Protein AF-A0A8T6XC21-F1 (afdb_monomer_lite)

Sequence (49 aa):
RFTMPKLAVLNGFILHHLIHHRGQLTVYLRLLDVPVPQTFGPTADHPDM

Secondary structure (DSSP, 8-state):
-----HHHIIIIIIIHHHHHHHHHHHHHHHHTTPPPPPSSS--SS----

Radius of gyration: 15.15 Å; chains: 1; bounding box: 31×14×47 Å

Foldseek 3Di:
DDDDDPVCCCVPVNVVVVLVVLVVVQVVCVVVVHDRDDDPAADPNGNDD

pLDDT: mean 91.73, std 7.89, range [57.59, 97.81]

Structure (mmCIF, N/CA/C/O backbone):
data_AF-A0A8T6XC21-F1
#
_entry.id   AF-A0A8T6XC21-F1
#
loop_
_atom_site.group_PDB
_atom_site.id
_atom_site.type_symbol
_atom_site.label_atom_id
_atom_site.label_alt_id
_atom_site.label_comp_id
_atom_site.label_asym_id
_atom_site.label_entity_id
_atom_site.label_seq_id
_atom_site.pdbx_PDB_ins_code
_atom_site.Cartn_x
_atom_site.Cartn_y
_atom_site.Cartn_z
_atom_site.occupancy
_atom_site.B_iso_or_equiv
_atom_site.auth_seq_id
_atom_site.auth_comp_id
_atom_site.auth_asym_id
_atom_site.auth_atom_id
_atom_site.pdbx_PDB_model_num
ATOM 1 N N . ARG A 1 1 ? 13.322 -5.522 -31.569 1.00 57.59 1 ARG A N 1
ATOM 2 C CA . ARG A 1 1 ? 13.485 -6.341 -30.341 1.00 57.59 1 ARG A CA 1
ATOM 3 C C . ARG A 1 1 ? 12.997 -5.513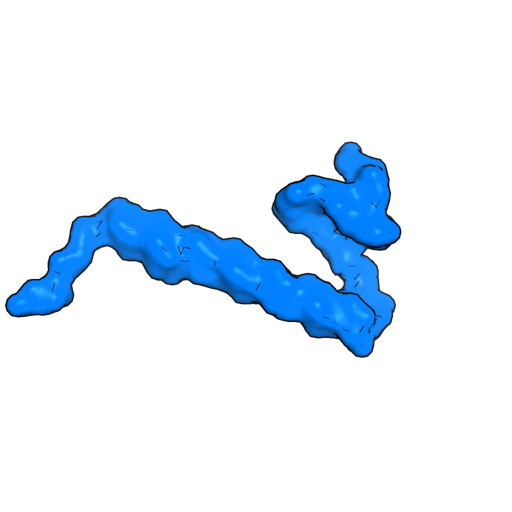 -29.159 1.00 57.59 1 ARG A C 1
ATOM 5 O O . ARG A 1 1 ? 13.545 -4.445 -28.945 1.00 57.59 1 ARG A O 1
ATOM 12 N N . PHE A 1 2 ? 11.952 -5.953 -28.454 1.00 75.00 2 PHE A N 1
ATOM 13 C CA . PHE A 1 2 ? 11.478 -5.273 -27.244 1.00 75.00 2 PHE A CA 1
ATOM 14 C C . PHE A 1 2 ? 12.384 -5.665 -26.073 1.00 75.00 2 PHE A C 1
ATOM 16 O O . PHE A 1 2 ? 12.295 -6.774 -25.555 1.00 75.00 2 PHE A O 1
ATOM 23 N N . THR A 1 3 ? 13.315 -4.787 -25.709 1.00 85.94 3 THR A N 1
ATOM 24 C CA . THR A 1 3 ? 14.222 -4.965 -24.567 1.00 85.94 3 THR A CA 1
ATOM 25 C C . THR A 1 3 ? 14.212 -3.703 -23.732 1.00 85.94 3 THR A C 1
ATOM 27 O O . THR A 1 3 ? 14.448 -2.621 -24.262 1.00 85.94 3 THR A O 1
ATOM 30 N N . MET A 1 4 ? 13.961 -3.851 -22.434 1.00 90.31 4 MET A N 1
ATOM 31 C CA . MET A 1 4 ? 14.009 -2.754 -21.471 1.00 90.31 4 MET A CA 1
ATOM 32 C C . MET A 1 4 ? 15.275 -2.840 -20.607 1.00 90.31 4 MET A C 1
ATOM 34 O O . MET A 1 4 ? 15.755 -3.948 -20.341 1.00 90.31 4 MET A O 1
ATOM 38 N N . PRO A 1 5 ? 15.817 -1.697 -20.141 1.00 95.38 5 PRO A N 1
ATOM 39 C CA . PRO A 1 5 ? 16.891 -1.683 -19.153 1.00 95.38 5 PRO A CA 1
ATOM 40 C C . PRO A 1 5 ? 16.493 -2.460 -17.892 1.00 95.38 5 PRO A C 1
ATOM 42 O O . PRO A 1 5 ? 15.382 -2.302 -17.387 1.00 95.38 5 PRO A O 1
ATOM 45 N N . LYS A 1 6 ? 17.411 -3.266 -17.342 1.00 93.94 6 LYS A N 1
ATOM 46 C CA . LYS A 1 6 ? 17.143 -4.109 -16.158 1.00 93.94 6 LYS A CA 1
ATOM 47 C C . LYS A 1 6 ? 16.599 -3.304 -14.972 1.00 93.94 6 LYS A C 1
ATOM 49 O O . LYS A 1 6 ? 15.659 -3.740 -14.317 1.00 93.94 6 LYS A O 1
ATOM 54 N N . LEU A 1 7 ? 17.151 -2.111 -14.738 1.00 95.56 7 LEU A N 1
ATOM 55 C CA . LEU A 1 7 ? 16.723 -1.228 -13.652 1.00 95.56 7 LEU A CA 1
ATOM 56 C C . LEU A 1 7 ? 15.285 -0.714 -13.844 1.00 95.56 7 LEU A C 1
ATOM 58 O O . LEU A 1 7 ? 14.549 -0.572 -12.873 1.00 95.56 7 LEU A O 1
ATOM 62 N N . ALA A 1 8 ? 14.864 -0.491 -15.093 1.00 94.19 8 ALA A N 1
ATOM 63 C CA . ALA A 1 8 ? 13.501 -0.069 -15.404 1.00 94.19 8 ALA A CA 1
ATOM 64 C C . ALA A 1 8 ? 12.488 -1.194 -15.140 1.00 94.19 8 ALA A C 1
ATOM 66 O O . ALA A 1 8 ? 11.422 -0.937 -14.586 1.00 94.19 8 ALA A O 1
ATOM 67 N N . VAL A 1 9 ? 12.844 -2.444 -15.466 1.00 95.31 9 VAL A N 1
ATOM 68 C CA . VAL A 1 9 ? 12.022 -3.622 -15.138 1.00 95.31 9 VAL A CA 1
ATOM 69 C C . VAL A 1 9 ? 11.915 -3.796 -13.624 1.00 95.31 9 VAL A C 1
ATOM 71 O O . VAL A 1 9 ? 10.814 -3.970 -13.110 1.00 95.31 9 VAL A O 1
ATOM 74 N N . LEU A 1 10 ? 13.033 -3.694 -12.902 1.00 96.25 10 LEU A N 1
ATOM 75 C CA . LEU A 1 10 ? 13.036 -3.821 -11.446 1.00 96.25 10 LEU A CA 1
ATOM 76 C C . LEU A 1 10 ? 12.129 -2.778 -10.780 1.00 96.25 10 LEU A C 1
ATOM 78 O O . LEU A 1 10 ? 11.238 -3.147 -10.024 1.00 96.25 10 LEU A O 1
ATOM 82 N N . ASN A 1 11 ? 12.310 -1.494 -11.083 1.00 93.94 11 ASN A N 1
ATOM 83 C CA . ASN A 1 11 ? 11.531 -0.440 -10.433 1.00 93.94 11 ASN A CA 1
ATOM 84 C C . ASN A 1 11 ? 10.069 -0.435 -10.898 1.00 93.94 11 ASN A C 1
ATOM 86 O O . ASN A 1 11 ? 9.157 -0.502 -10.076 1.00 93.94 11 ASN A O 1
ATOM 90 N N . GLY A 1 12 ? 9.842 -0.385 -12.212 1.00 91.00 12 GLY A N 1
ATOM 91 C CA . GLY A 1 12 ? 8.508 -0.183 -12.773 1.00 91.00 12 GLY A CA 1
ATOM 92 C C . GLY A 1 12 ? 7.650 -1.443 -12.796 1.00 91.00 12 GLY A C 1
ATOM 93 O O . GLY A 1 12 ? 6.473 -1.382 -12.455 1.00 91.00 12 GLY A O 1
ATOM 94 N N . PHE A 1 13 ? 8.216 -2.586 -13.189 1.00 91.06 13 PHE A N 1
ATOM 95 C CA . PHE A 1 13 ? 7.435 -3.813 -13.361 1.00 91.06 13 PHE A CA 1
ATOM 96 C C . PHE A 1 13 ? 7.433 -4.704 -12.120 1.00 91.06 13 PHE A C 1
ATOM 98 O O . PHE A 1 13 ? 6.449 -5.388 -11.884 1.00 91.06 13 PHE A O 1
ATOM 105 N N . ILE A 1 14 ? 8.503 -4.714 -11.320 1.00 95.31 14 ILE A N 1
ATOM 106 C CA . ILE A 1 14 ? 8.572 -5.574 -10.130 1.00 95.31 14 ILE A CA 1
ATOM 107 C C . ILE A 1 14 ? 8.141 -4.793 -8.889 1.00 95.31 14 ILE A C 1
ATOM 109 O O . ILE A 1 14 ? 7.095 -5.082 -8.315 1.00 95.31 14 ILE A O 1
ATOM 113 N N . LEU A 1 15 ? 8.912 -3.786 -8.474 1.00 96.31 15 LEU A N 1
ATOM 114 C CA . LEU A 1 15 ? 8.702 -3.116 -7.188 1.00 96.31 15 LEU A CA 1
ATOM 115 C C . LEU A 1 15 ? 7.374 -2.353 -7.138 1.00 96.31 15 LEU A C 1
ATOM 117 O O . LEU A 1 15 ? 6.588 -2.561 -6.215 1.00 96.31 15 LEU A O 1
ATOM 121 N N . HIS A 1 16 ? 7.078 -1.523 -8.142 1.00 95.81 16 HIS A N 1
ATOM 122 C CA . HIS A 1 16 ? 5.807 -0.791 -8.181 1.00 95.81 16 HIS A CA 1
ATOM 123 C C . HIS A 1 16 ? 4.599 -1.730 -8.282 1.00 95.81 16 HIS A C 1
ATOM 125 O O . HIS A 1 16 ? 3.573 -1.485 -7.650 1.00 95.81 16 HIS A O 1
ATOM 131 N N . HIS A 1 17 ? 4.720 -2.821 -9.037 1.00 95.25 17 HIS A N 1
ATOM 132 C CA . HIS A 1 17 ? 3.642 -3.791 -9.201 1.00 95.25 17 HIS A CA 1
ATOM 133 C C . HIS A 1 17 ? 3.353 -4.551 -7.902 1.00 95.25 17 HIS A C 1
ATOM 135 O O . HIS A 1 17 ? 2.196 -4.672 -7.503 1.00 95.25 17 HIS A O 1
ATOM 141 N N . LEU A 1 18 ? 4.397 -4.985 -7.187 1.00 96.00 18 LEU A N 1
ATOM 142 C CA . LEU A 1 18 ? 4.254 -5.610 -5.871 1.00 96.00 18 LEU A CA 1
ATOM 143 C C . LEU A 1 18 ? 3.610 -4.656 -4.860 1.00 96.00 18 LEU A C 1
ATOM 145 O O . LEU A 1 18 ? 2.718 -5.059 -4.118 1.00 96.00 18 LEU A O 1
ATOM 149 N N . ILE A 1 19 ? 4.015 -3.385 -4.857 1.00 95.38 19 ILE A N 1
ATOM 150 C CA . ILE A 1 19 ? 3.425 -2.355 -3.995 1.00 95.38 19 ILE A CA 1
ATOM 151 C C . ILE A 1 19 ? 1.937 -2.151 -4.313 1.00 95.38 19 ILE A C 1
ATOM 153 O O . ILE A 1 19 ? 1.114 -2.106 -3.397 1.00 95.38 19 ILE A O 1
ATOM 157 N N . HIS A 1 20 ? 1.588 -2.072 -5.598 1.00 95.44 20 HIS A N 1
ATOM 158 C CA . HIS A 1 20 ? 0.209 -1.931 -6.052 1.00 95.44 20 HIS A CA 1
ATOM 159 C C . HIS A 1 20 ? -0.666 -3.109 -5.598 1.00 95.44 20 HIS A C 1
ATOM 161 O O . HIS A 1 20 ? -1.702 -2.903 -4.964 1.00 95.44 20 HIS A O 1
ATOM 167 N N . HIS A 1 21 ? -0.229 -4.345 -5.852 1.00 95.88 21 HIS A N 1
ATOM 168 C CA . HIS A 1 21 ? -0.978 -5.540 -5.455 1.00 95.88 21 HIS A CA 1
ATOM 169 C C . HIS A 1 21 ? -1.032 -5.740 -3.941 1.00 95.88 21 HIS A C 1
ATOM 171 O O . HIS A 1 21 ? -2.052 -6.198 -3.426 1.00 95.88 21 HIS A O 1
ATOM 177 N N . ARG A 1 22 ? 0.003 -5.325 -3.201 1.00 94.81 22 ARG A N 1
ATOM 178 C CA . ARG A 1 22 ? -0.046 -5.285 -1.735 1.00 94.81 22 ARG A CA 1
ATOM 179 C C . ARG A 1 22 ? -1.195 -4.403 -1.246 1.00 94.81 22 ARG A C 1
ATOM 181 O O . ARG A 1 22 ? -1.922 -4.819 -0.354 1.00 94.81 22 ARG A O 1
ATOM 188 N N . GLY A 1 23 ? -1.392 -3.230 -1.854 1.00 93.38 23 GLY A N 1
ATOM 189 C CA . GLY A 1 23 ? -2.528 -2.353 -1.548 1.00 93.38 23 GLY A CA 1
ATOM 190 C C . GLY A 1 23 ? -3.885 -2.943 -1.945 1.00 93.38 23 GLY A C 1
ATOM 191 O O . GLY A 1 23 ? -4.869 -2.744 -1.247 1.00 93.38 23 GLY A O 1
ATOM 192 N N . GLN A 1 24 ? -3.963 -3.720 -3.027 1.00 96.00 24 GLN A N 1
ATOM 193 C CA . GLN A 1 24 ? -5.202 -4.435 -3.361 1.00 96.00 24 GLN A CA 1
ATOM 194 C C . GLN A 1 24 ? -5.537 -5.519 -2.327 1.00 96.00 24 GLN A C 1
ATOM 196 O O . GLN A 1 24 ? -6.702 -5.696 -1.975 1.00 96.00 24 GLN A O 1
ATOM 201 N N . LEU A 1 25 ? -4.528 -6.222 -1.804 1.00 96.06 25 LEU A N 1
ATOM 202 C CA . LEU A 1 25 ? -4.725 -7.251 -0.784 1.00 96.06 25 LEU A CA 1
ATOM 203 C C . LEU A 1 25 ? -5.267 -6.674 0.531 1.00 96.06 25 LEU A C 1
ATOM 205 O O . LEU A 1 25 ? -6.079 -7.326 1.182 1.00 96.06 25 LEU A O 1
ATOM 209 N N . THR A 1 26 ? -4.888 -5.447 0.909 1.00 95.06 26 THR A N 1
ATOM 210 C CA . THR A 1 26 ? -5.419 -4.824 2.134 1.00 95.06 26 THR A CA 1
ATOM 211 C C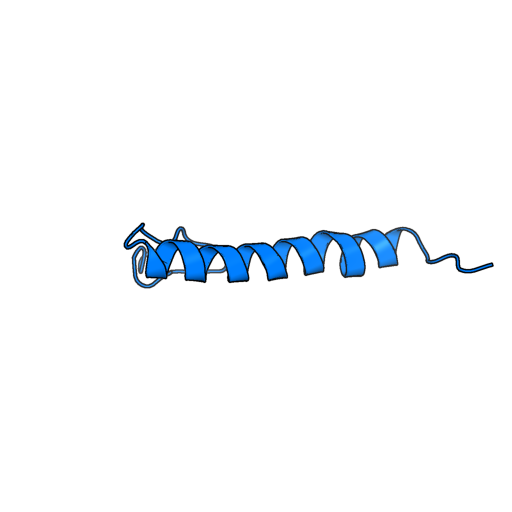 . THR A 1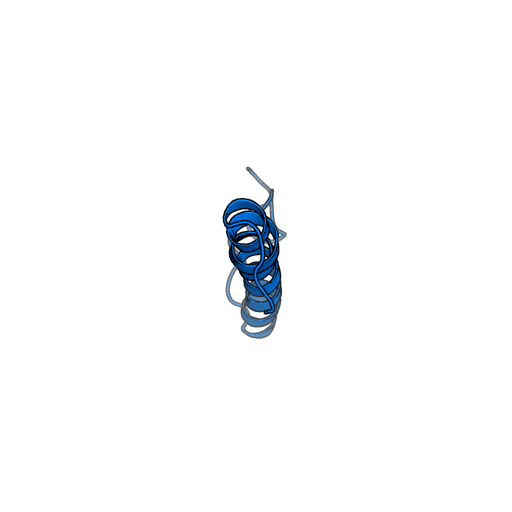 26 ? -6.926 -4.576 2.065 1.00 95.06 26 THR A C 1
ATOM 213 O O . THR A 1 26 ? -7.598 -4.680 3.088 1.00 95.06 26 THR A O 1
ATOM 216 N N . VAL A 1 27 ? -7.484 -4.329 0.873 1.00 94.56 27 VAL A N 1
ATOM 217 C CA . VAL A 1 27 ? -8.941 -4.235 0.679 1.00 94.56 27 VAL A CA 1
ATOM 218 C C . VAL A 1 27 ? -9.605 -5.579 0.964 1.00 94.56 27 VAL A C 1
ATOM 220 O O . VAL A 1 27 ? -10.613 -5.616 1.662 1.00 94.56 27 VAL A O 1
ATOM 223 N N . TYR A 1 28 ? -9.027 -6.686 0.492 1.00 97.62 28 TYR A N 1
ATOM 224 C CA . TYR A 1 28 ? -9.550 -8.019 0.799 1.00 97.62 28 TYR A CA 1
ATOM 225 C C . TYR A 1 28 ? -9.519 -8.323 2.296 1.00 97.62 28 TYR A C 1
ATOM 227 O O . TYR A 1 28 ? -10.503 -8.836 2.814 1.00 97.62 28 TYR A O 1
ATOM 235 N N . LEU A 1 29 ? -8.439 -7.968 3.000 1.00 96.88 29 LEU A N 1
ATOM 236 C CA . LEU A 1 29 ? -8.381 -8.116 4.459 1.00 96.88 29 LEU A CA 1
ATOM 237 C C . LEU A 1 29 ? -9.508 -7.328 5.138 1.00 96.88 29 LEU A C 1
ATOM 239 O O . LEU A 1 29 ? -10.214 -7.880 5.977 1.00 96.88 29 LEU A O 1
ATOM 243 N N . ARG A 1 30 ? -9.751 -6.087 4.694 1.00 95.25 30 ARG A N 1
ATOM 244 C CA . ARG A 1 30 ? -10.837 -5.246 5.214 1.00 95.25 30 ARG A CA 1
ATOM 245 C C . ARG A 1 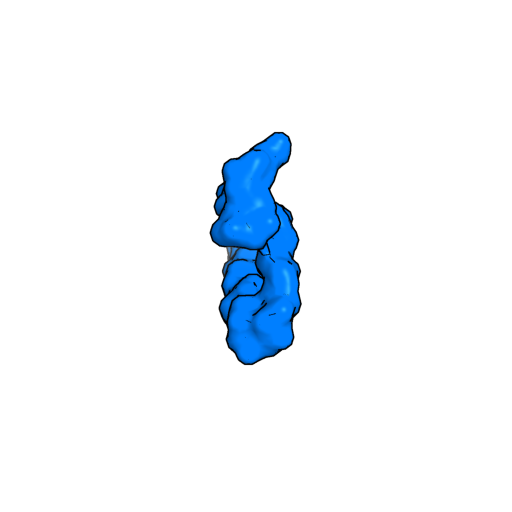30 ? -12.225 -5.833 4.954 1.00 95.25 30 ARG A C 1
ATOM 247 O O . ARG A 1 30 ? -13.087 -5.722 5.812 1.00 95.25 30 ARG A O 1
ATOM 254 N N . LEU A 1 31 ? -12.441 -6.445 3.789 1.00 97.12 31 LEU A N 1
ATOM 255 C CA . LEU A 1 31 ? -13.706 -7.105 3.436 1.00 97.12 31 LEU A CA 1
AT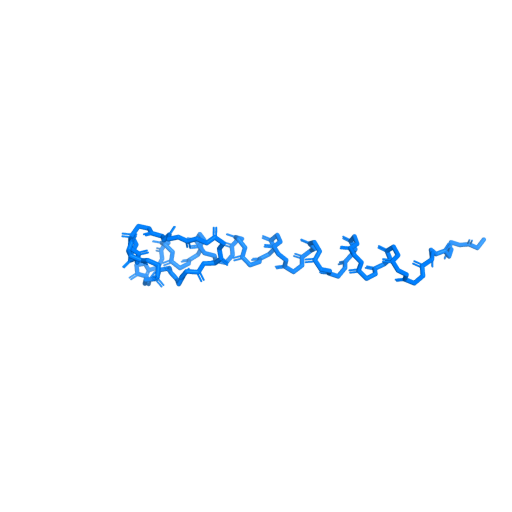OM 256 C C . LEU A 1 31 ? -13.940 -8.414 4.201 1.00 97.12 31 LEU A C 1
ATOM 258 O O . LEU A 1 31 ? -15.076 -8.865 4.290 1.00 97.12 31 LEU A O 1
ATOM 262 N N . LEU A 1 32 ? -12.873 -9.033 4.705 1.00 97.81 32 LEU A N 1
ATOM 263 C CA . LEU A 1 32 ? -12.914 -10.277 5.475 1.00 97.81 32 LEU 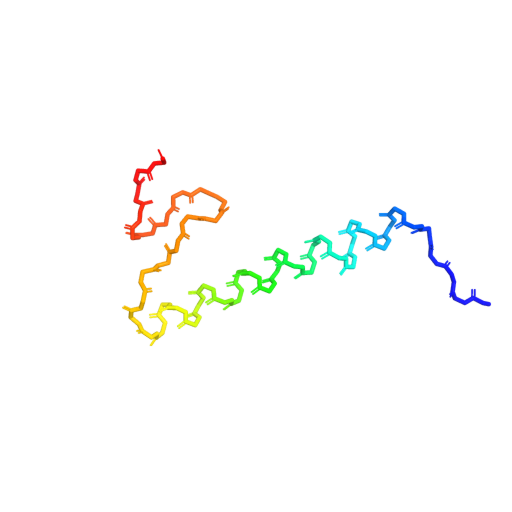A CA 1
ATOM 264 C C . LEU A 1 32 ? -12.833 -10.039 6.991 1.00 97.81 32 LEU A C 1
ATOM 266 O O . LEU A 1 32 ? -12.613 -10.993 7.732 1.00 97.81 32 LEU A O 1
ATOM 270 N N . ASP A 1 33 ? -12.963 -8.787 7.442 1.00 96.06 33 ASP A N 1
ATOM 271 C CA . ASP A 1 33 ? -12.824 -8.380 8.848 1.00 96.06 33 ASP A CA 1
ATOM 272 C C . ASP A 1 33 ? -11.497 -8.834 9.498 1.00 96.06 33 ASP A C 1
ATOM 274 O O . ASP A 1 33 ? -11.406 -9.060 10.706 1.00 96.06 33 ASP A O 1
ATOM 278 N N . VAL A 1 34 ? -10.435 -8.953 8.694 1.00 96.88 34 VAL A N 1
ATOM 279 C CA . VAL A 1 34 ? -9.076 -9.249 9.164 1.00 96.88 34 VAL A CA 1
ATOM 280 C C . VAL A 1 34 ? -8.314 -7.931 9.356 1.00 96.88 34 VAL A C 1
ATOM 282 O O . VAL A 1 34 ? -8.332 -7.096 8.445 1.00 96.88 34 VAL A O 1
ATOM 285 N N . PRO A 1 35 ? -7.602 -7.734 10.488 1.00 95.38 35 PRO A N 1
ATOM 286 C CA . PRO A 1 35 ? -6.813 -6.527 10.721 1.00 95.38 35 PRO A CA 1
ATOM 287 C C . PRO A 1 35 ? -5.823 -6.250 9.588 1.00 95.38 35 PRO A C 1
ATOM 289 O O . PRO A 1 35 ? -5.053 -7.126 9.177 1.00 95.38 35 PRO A O 1
ATOM 292 N N . VAL A 1 36 ? -5.836 -5.021 9.077 1.00 95.44 36 VAL A N 1
ATOM 293 C CA . VAL A 1 36 ? -4.936 -4.595 8.009 1.00 95.44 36 VAL A CA 1
ATOM 294 C C . VAL A 1 36 ? -3.584 -4.227 8.623 1.00 95.44 36 VAL A C 1
ATOM 296 O O . VAL A 1 36 ? -3.514 -3.245 9.368 1.00 95.44 36 VAL A O 1
ATOM 299 N N . PRO A 1 37 ? -2.493 -4.940 8.284 1.00 93.31 37 PRO A N 1
ATOM 300 C CA . PRO A 1 37 ? -1.175 -4.635 8.824 1.00 93.31 37 PRO A CA 1
ATOM 301 C C . PRO A 1 37 ? -0.703 -3.258 8.352 1.00 93.31 37 PRO A C 1
ATOM 303 O O . PRO A 1 37 ? -1.069 -2.800 7.265 1.00 93.31 37 PRO A O 1
ATOM 306 N N . GLN A 1 38 ? 0.170 -2.622 9.131 1.00 91.62 38 GLN A N 1
ATOM 307 C CA . GLN A 1 38 ? 0.867 -1.415 8.691 1.00 91.62 38 GLN A CA 1
ATOM 308 C C . GLN A 1 38 ? 1.593 -1.673 7.357 1.00 91.62 38 GLN A C 1
ATOM 310 O O . GLN A 1 38 ? 2.263 -2.693 7.178 1.00 91.62 38 GLN A O 1
ATOM 315 N N . THR A 1 39 ? 1.453 -0.761 6.389 1.00 87.62 39 THR A N 1
ATOM 316 C CA . THR A 1 39 ? 2.028 -0.934 5.038 1.00 87.62 39 THR A CA 1
ATOM 317 C C . THR A 1 39 ? 2.976 0.195 4.654 1.00 87.62 39 THR A C 1
ATOM 319 O O . THR A 1 39 ? 4.160 -0.051 4.426 1.00 87.62 39 THR A O 1
ATOM 322 N N . PHE A 1 40 ? 2.472 1.422 4.558 1.00 87.00 40 PHE A N 1
ATOM 323 C CA . PHE A 1 40 ? 3.253 2.646 4.360 1.00 87.00 40 PHE A CA 1
ATOM 324 C C . PHE A 1 40 ? 2.771 3.713 5.342 1.00 87.00 40 PHE A C 1
ATOM 326 O O . PHE A 1 40 ? 2.294 4.774 4.948 1.00 87.00 40 PHE A O 1
ATOM 333 N N . GLY A 1 41 ? 2.850 3.378 6.627 1.00 88.69 41 GLY A N 1
ATOM 334 C CA . GLY A 1 41 ? 2.309 4.182 7.713 1.00 88.69 41 GLY A CA 1
ATOM 335 C C . GLY A 1 41 ? 1.206 3.458 8.487 1.00 88.69 41 GLY A C 1
ATOM 336 O O . GLY A 1 41 ? 0.929 2.280 8.210 1.00 88.69 41 GLY A O 1
ATOM 337 N N . PRO A 1 42 ? 0.600 4.164 9.454 1.00 90.75 42 PRO A N 1
ATOM 338 C CA . PRO A 1 42 ? -0.434 3.608 10.307 1.00 90.75 42 PRO A CA 1
ATOM 339 C C . PRO A 1 42 ? -1.678 3.255 9.491 1.00 90.75 42 PRO A C 1
ATOM 341 O O . PRO A 1 42 ? -2.001 3.895 8.484 1.00 90.75 42 PRO A O 1
ATOM 344 N N . THR A 1 43 ? -2.383 2.222 9.930 1.00 91.94 43 THR A N 1
ATOM 345 C CA . THR A 1 43 ? -3.690 1.833 9.389 1.00 91.94 43 THR A CA 1
ATOM 346 C C . THR A 1 43 ? -4.766 2.151 10.416 1.00 91.94 43 THR A C 1
ATOM 348 O O . THR A 1 43 ? -4.472 2.494 11.556 1.00 91.94 43 THR A O 1
ATOM 351 N N . ALA A 1 44 ? -6.039 2.024 10.039 1.00 90.62 44 ALA A N 1
ATOM 352 C CA . ALA A 1 44 ? -7.125 2.175 11.007 1.00 90.62 44 ALA A CA 1
ATOM 353 C C . ALA A 1 44 ? -7.036 1.160 12.167 1.00 90.62 44 ALA A C 1
ATOM 355 O O . ALA A 1 44 ? -7.543 1.438 13.248 1.00 90.62 44 ALA A O 1
ATOM 356 N N . ASP A 1 45 ? -6.392 0.010 11.936 1.00 93.06 45 ASP A N 1
ATOM 357 C CA . ASP A 1 45 ? -6.263 -1.078 12.910 1.00 93.06 45 ASP A CA 1
ATOM 358 C C . ASP A 1 45 ? -4.968 -0.968 13.741 1.00 93.06 45 ASP A C 1
ATOM 360 O O . ASP A 1 45 ? -4.874 -1.543 14.823 1.00 93.06 45 ASP A O 1
ATOM 364 N N . HIS A 1 46 ? -3.994 -0.191 13.255 1.00 91.00 46 HIS A N 1
ATOM 365 C CA . HIS A 1 46 ? -2.717 0.102 13.909 1.00 91.00 46 HIS A CA 1
ATOM 366 C C . HIS A 1 46 ? -2.403 1.604 13.758 1.00 91.00 46 HIS A C 1
ATOM 368 O O . HIS A 1 46 ? -1.666 1.982 12.838 1.00 91.00 46 HIS A O 1
ATOM 374 N N . PRO A 1 47 ? -3.040 2.471 14.572 1.00 84.88 47 PRO A N 1
ATOM 375 C CA . PRO A 1 47 ? -2.925 3.927 14.458 1.00 84.88 47 PRO A CA 1
ATOM 376 C C . PRO A 1 47 ? -1.588 4.469 14.982 1.00 84.88 47 PRO A C 1
ATOM 378 O O . PRO A 1 47 ? -1.139 5.534 14.554 1.00 84.88 47 PRO A O 1
ATOM 381 N N . ASP A 1 48 ? -0.965 3.751 15.908 1.00 83.56 48 ASP A N 1
ATOM 382 C CA . ASP A 1 48 ? 0.413 3.934 16.335 1.00 83.56 48 ASP A CA 1
ATOM 383 C C . ASP A 1 48 ? 1.372 3.337 15.294 1.00 83.56 48 ASP A C 1
ATOM 385 O O . ASP A 1 48 ? 1.031 2.364 14.625 1.00 83.56 48 ASP A O 1
ATOM 389 N N . MET A 1 49 ? 2.532 3.978 15.109 1.00 61.50 49 MET A N 1
ATOM 390 C CA . MET A 1 49 ? 3.612 3.513 14.226 1.00 61.50 49 MET A CA 1
ATOM 391 C C . MET A 1 49 ? 4.534 2.568 14.981 1.00 61.50 49 MET A C 1
ATOM 393 O O . MET A 1 49 ? 5.117 3.026 15.990 1.00 61.50 49 MET A O 1
#